Protein AF-A0A382YCS4-F1 (afdb_monomer_lite)

Radius of gyration: 29.61 Å; chains: 1; bounding box: 61×34×86 Å

Sequence (117 aa):
MQSRRNFFKFIKGFFALIFTMQYSSPKAAIPRPFHHLEDGTFQNLPGSPTREILTNRSHSNFFRFFYKGIIKKEMFDQKEVPDNIPVSHALSQQEAIREFNLNKEKASITWLGHASF

Foldseek 3Di:
DVVVVVVVVVVVVVVVVVVVVVVPPDPPPPPDPPQADPVRHGDDDPPPDDDPCPDPDPVVVVVVCCCQVPVCCPPVVNHPDDPDDDPVRDDDPVRLVVVVVVQPPPDDDDPPDPDPD

Organism: NCBI:txid408172

Structure (mmCIF, N/CA/C/O backbone):
data_AF-A0A382YCS4-F1
#
_entry.id   AF-A0A382YCS4-F1
#
loop_
_atom_site.group_PDB
_atom_site.id
_atom_site.type_symbol
_atom_site.label_atom_id
_atom_site.label_alt_id
_atom_site.label_comp_id
_atom_site.label_asym_id
_atom_site.label_entity_id
_atom_site.label_seq_id
_atom_site.pdbx_PDB_ins_code
_atom_site.Cartn_x
_atom_site.Cartn_y
_atom_site.Cartn_z
_atom_site.occupancy
_atom_site.B_iso_or_equiv
_atom_site.auth_seq_id
_atom_site.auth_comp_id
_atom_site.auth_asym_id
_atom_site.auth_atom_id
_atom_site.pdbx_PDB_model_num
ATOM 1 N N . MET A 1 1 ? 42.683 -11.048 -59.974 1.00 60.22 1 MET A N 1
ATOM 2 C CA . MET A 1 1 ? 42.927 -11.012 -58.505 1.00 60.22 1 MET A CA 1
ATOM 3 C C . MET A 1 1 ? 42.367 -9.759 -57.816 1.00 60.22 1 MET A C 1
ATOM 5 O O . MET A 1 1 ? 41.922 -9.859 -56.679 1.00 60.22 1 MET A O 1
ATOM 9 N N . GLN A 1 2 ? 42.328 -8.600 -58.484 1.00 66.06 2 GLN A N 1
ATOM 10 C CA . GLN A 1 2 ? 41.864 -7.328 -57.906 1.00 66.06 2 GLN A CA 1
ATOM 11 C C . GLN A 1 2 ? 40.362 -7.300 -57.549 1.00 66.06 2 GLN A C 1
ATOM 13 O O . GLN A 1 2 ? 40.007 -6.792 -56.488 1.00 66.06 2 GLN A O 1
ATOM 18 N N . SER A 1 3 ? 39.491 -7.935 -58.348 1.00 71.50 3 SER A N 1
ATOM 19 C CA . SER A 1 3 ? 38.044 -8.001 -58.063 1.00 71.50 3 SER A CA 1
ATOM 20 C C . SER A 1 3 ? 37.713 -8.804 -56.799 1.00 71.50 3 SER A C 1
ATOM 22 O O . SER A 1 3 ? 36.905 -8.364 -55.989 1.00 71.50 3 SER A O 1
ATOM 24 N N . ARG A 1 4 ? 38.408 -9.928 -56.562 1.00 74.81 4 ARG A N 1
ATOM 25 C CA . ARG A 1 4 ? 38.257 -10.738 -55.339 1.00 74.81 4 ARG A CA 1
ATOM 26 C C . ARG A 1 4 ? 38.657 -9.950 -54.089 1.00 74.81 4 ARG A C 1
ATOM 28 O O . ARG A 1 4 ? 37.961 -9.996 -53.084 1.00 74.81 4 ARG A O 1
ATOM 35 N N . ARG A 1 5 ? 39.738 -9.162 -54.162 1.00 75.50 5 ARG A N 1
ATOM 36 C CA . ARG A 1 5 ? 40.181 -8.302 -53.050 1.00 75.50 5 ARG A CA 1
ATOM 37 C C . ARG A 1 5 ? 39.171 -7.192 -52.742 1.00 75.50 5 ARG A C 1
ATOM 39 O O . ARG A 1 5 ? 38.963 -6.875 -51.575 1.00 75.50 5 ARG A O 1
ATOM 46 N N . ASN A 1 6 ? 38.530 -6.633 -53.767 1.00 81.19 6 ASN A N 1
ATOM 47 C CA . ASN A 1 6 ? 37.486 -5.621 -53.602 1.00 81.19 6 ASN A CA 1
ATOM 48 C C . ASN A 1 6 ? 36.192 -6.222 -53.027 1.00 81.19 6 ASN A C 1
ATOM 50 O O . ASN A 1 6 ? 35.579 -5.612 -52.156 1.00 81.19 6 ASN A O 1
ATOM 54 N N . PHE A 1 7 ? 35.842 -7.449 -53.418 1.00 83.00 7 PHE A N 1
ATOM 55 C CA . PHE A 1 7 ? 34.700 -8.185 -52.870 1.00 83.00 7 PHE A CA 1
ATOM 56 C C . PHE A 1 7 ? 34.853 -8.472 -51.367 1.00 83.00 7 PHE A C 1
ATOM 58 O O . PHE A 1 7 ? 33.948 -8.192 -50.587 1.00 83.00 7 PHE A O 1
ATOM 65 N N . PHE A 1 8 ? 36.033 -8.920 -50.921 1.00 86.12 8 PHE A N 1
ATOM 66 C CA . PHE A 1 8 ? 36.286 -9.122 -49.488 1.00 86.12 8 PHE A CA 1
ATOM 67 C C . PHE A 1 8 ? 36.277 -7.819 -48.678 1.00 86.12 8 PHE A C 1
ATOM 69 O O . PHE A 1 8 ? 35.870 -7.828 -47.518 1.00 86.12 8 PHE A O 1
ATOM 76 N N . LYS A 1 9 ? 36.703 -6.692 -49.266 1.00 83.25 9 LYS A N 1
ATOM 77 C CA . LYS A 1 9 ? 36.592 -5.371 -48.623 1.00 83.25 9 LYS A CA 1
ATOM 78 C C . LYS A 1 9 ? 35.132 -4.951 -48.457 1.00 83.25 9 LYS A C 1
ATOM 80 O O . LYS A 1 9 ? 34.767 -4.483 -47.384 1.00 83.25 9 LYS A O 1
ATOM 85 N N . PHE A 1 10 ? 34.312 -5.172 -49.483 1.00 87.31 10 PHE A N 1
ATOM 86 C CA . PHE A 1 10 ? 32.877 -4.902 -49.435 1.00 87.31 10 PHE A CA 1
ATOM 87 C C . PHE A 1 10 ? 32.182 -5.748 -48.362 1.00 87.31 10 PHE A C 1
ATOM 89 O O . PHE A 1 10 ? 31.481 -5.204 -47.516 1.00 87.31 10 PHE A O 1
ATOM 96 N N . ILE A 1 11 ? 32.462 -7.055 -48.320 1.00 90.94 11 ILE A N 1
ATOM 97 C CA . ILE A 1 11 ? 31.919 -7.968 -47.303 1.00 90.94 11 ILE A CA 1
ATOM 98 C C . ILE A 1 11 ? 32.306 -7.528 -45.888 1.00 90.94 11 ILE A C 1
ATOM 100 O O . ILE A 1 11 ? 31.453 -7.468 -45.006 1.00 90.94 11 ILE A O 1
ATOM 104 N N . LYS A 1 12 ? 33.581 -7.187 -45.657 1.00 86.94 12 LYS A N 1
ATOM 105 C CA . LYS A 1 12 ? 34.034 -6.712 -44.341 1.00 86.94 12 LYS A CA 1
ATOM 106 C C . LYS A 1 12 ? 33.341 -5.412 -43.929 1.00 86.94 12 LYS A C 1
ATOM 108 O O . LYS A 1 12 ? 32.937 -5.294 -42.778 1.00 86.94 12 LYS A O 1
ATOM 113 N N . GLY A 1 13 ? 33.172 -4.470 -44.859 1.00 88.94 13 GLY A N 1
ATOM 114 C CA . GLY A 1 13 ? 32.430 -3.231 -44.610 1.00 88.94 13 GLY A CA 1
ATOM 115 C C . GLY A 1 13 ? 30.954 -3.484 -44.290 1.00 88.94 13 GLY A C 1
ATOM 116 O O . GLY A 1 13 ? 30.421 -2.895 -43.356 1.00 88.94 13 GLY A O 1
ATOM 117 N N . PHE A 1 14 ? 30.320 -4.415 -45.005 1.00 88.44 14 PHE A N 1
ATOM 118 C CA . PHE A 1 14 ? 28.931 -4.810 -44.779 1.00 88.44 14 PHE A CA 1
ATOM 119 C C . PHE A 1 14 ? 28.718 -5.430 -43.390 1.00 88.44 14 PHE A C 1
ATOM 121 O O . PHE A 1 14 ? 27.818 -5.017 -42.662 1.00 88.44 14 PHE A O 1
ATOM 128 N N . PHE A 1 15 ? 29.582 -6.361 -42.973 1.00 88.62 15 PHE A N 1
ATOM 129 C CA . PHE A 1 15 ? 29.498 -6.949 -41.632 1.00 88.62 15 PHE A CA 1
ATOM 130 C C . PHE A 1 15 ? 29.812 -5.941 -40.519 1.00 88.62 15 PHE A C 1
ATOM 132 O O . PHE A 1 15 ? 29.161 -5.980 -39.477 1.00 88.62 15 PHE A O 1
ATOM 139 N N . ALA A 1 16 ? 30.747 -5.010 -40.738 1.00 86.25 16 ALA A N 1
ATOM 140 C CA . ALA A 1 16 ? 31.013 -3.931 -39.786 1.00 86.25 16 ALA A CA 1
ATOM 141 C C . ALA A 1 16 ? 29.791 -3.013 -39.602 1.00 86.25 16 ALA A C 1
ATOM 143 O O . ALA A 1 16 ? 29.477 -2.644 -38.474 1.00 86.25 16 ALA A O 1
ATOM 144 N N . LEU A 1 17 ? 29.067 -2.707 -40.685 1.00 84.81 17 LEU A N 1
ATOM 145 C CA . LEU A 1 17 ? 27.841 -1.906 -40.643 1.00 84.81 17 LEU A CA 1
ATOM 146 C C . LEU A 1 17 ? 26.694 -2.617 -39.903 1.00 84.81 17 LEU A C 1
ATOM 148 O O . LEU A 1 17 ? 25.985 -1.994 -39.118 1.00 84.81 17 LEU A O 1
ATOM 152 N N . ILE A 1 18 ? 26.514 -3.926 -40.115 1.00 83.19 18 ILE A N 1
ATOM 153 C CA . ILE A 1 18 ? 25.510 -4.707 -39.371 1.00 83.19 18 ILE A CA 1
ATOM 154 C C . ILE A 1 18 ? 25.852 -4.742 -37.877 1.00 83.19 18 ILE A C 1
ATOM 156 O O . ILE A 1 18 ? 24.965 -4.594 -37.037 1.00 83.19 18 ILE A O 1
ATOM 160 N N . PHE A 1 19 ? 27.134 -4.904 -37.541 1.00 79.31 19 PHE A N 1
ATOM 161 C CA . PHE A 1 19 ? 27.581 -4.946 -36.152 1.00 79.31 19 PHE A CA 1
ATOM 162 C C . PHE A 1 19 ? 27.321 -3.619 -35.428 1.00 79.31 19 PHE A C 1
ATOM 164 O O . PHE A 1 19 ? 26.822 -3.636 -34.307 1.00 79.31 19 PHE A O 1
ATOM 171 N N . THR A 1 20 ? 27.560 -2.464 -36.063 1.00 75.62 20 THR A N 1
ATOM 172 C CA . THR A 1 20 ? 27.274 -1.159 -35.438 1.00 75.62 20 THR A CA 1
ATOM 173 C C . THR A 1 20 ? 25.778 -0.910 -35.236 1.00 75.62 20 THR A C 1
ATOM 175 O O . THR A 1 20 ? 25.400 -0.320 -34.227 1.00 75.62 20 THR A O 1
ATOM 178 N N . MET A 1 21 ? 24.911 -1.411 -36.124 1.00 67.25 21 MET A N 1
ATOM 179 C CA . MET A 1 21 ? 23.455 -1.284 -35.967 1.00 67.25 21 MET A CA 1
ATOM 180 C C . MET A 1 21 ? 22.899 -2.060 -34.761 1.00 67.25 21 MET A C 1
ATOM 182 O O . MET A 1 21 ? 21.929 -1.611 -34.151 1.00 67.25 21 MET A O 1
ATOM 186 N N . GLN A 1 22 ? 23.517 -3.179 -34.359 1.00 63.22 22 GLN A N 1
ATOM 187 C CA . GLN A 1 22 ? 23.063 -3.953 -33.192 1.00 63.22 22 GLN A CA 1
ATOM 188 C C . GLN A 1 22 ? 23.248 -3.202 -31.863 1.00 63.22 22 GLN A C 1
ATOM 190 O O . GLN A 1 22 ? 22.427 -3.357 -30.959 1.00 63.22 22 GLN A O 1
ATOM 195 N N . TYR A 1 23 ? 24.262 -2.338 -31.751 1.00 63.00 23 TYR A N 1
ATOM 196 C CA . TYR A 1 23 ? 24.506 -1.536 -30.542 1.00 63.00 23 TYR A CA 1
ATOM 197 C C . TYR A 1 23 ? 23.641 -0.277 -30.448 1.00 63.00 23 TYR A C 1
ATOM 199 O O . TYR A 1 23 ? 23.526 0.307 -29.373 1.00 63.00 23 TYR A O 1
ATOM 207 N N . SER A 1 24 ? 23.024 0.145 -31.552 1.00 58.78 24 SER A N 1
ATOM 208 C CA . SER A 1 24 ? 22.222 1.370 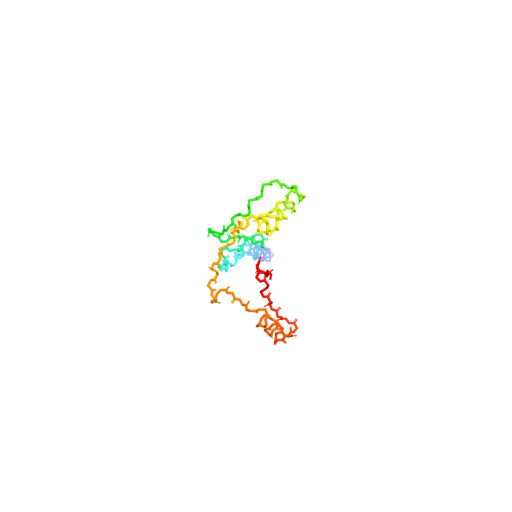-31.614 1.00 58.78 24 SER A CA 1
ATOM 209 C C . SER A 1 24 ? 20.721 1.129 -31.509 1.00 58.78 24 SER A C 1
ATOM 211 O O . SER A 1 24 ? 19.965 2.059 -31.761 1.00 58.78 24 SER A O 1
ATOM 213 N N . SER A 1 25 ? 20.268 -0.077 -31.145 1.00 55.81 25 SER A N 1
ATOM 214 C CA . SER A 1 25 ? 18.837 -0.325 -30.939 1.00 55.81 25 SER A CA 1
ATOM 215 C C . SER A 1 25 ? 18.320 0.593 -29.824 1.00 55.81 25 SER A C 1
ATOM 217 O O . SER A 1 25 ? 18.688 0.382 -28.662 1.00 55.81 25 SER A O 1
ATOM 219 N N . PRO A 1 26 ? 17.477 1.604 -30.119 1.00 59.22 26 PRO A N 1
ATOM 220 C CA . PRO A 1 26 ? 16.817 2.337 -29.059 1.00 59.22 26 PRO A CA 1
ATOM 221 C C . PRO A 1 26 ? 15.942 1.321 -28.332 1.00 59.22 26 PRO A C 1
ATOM 223 O O . PRO A 1 26 ? 15.088 0.675 -28.943 1.00 59.22 26 PRO A O 1
ATOM 226 N N . LYS A 1 27 ? 16.173 1.131 -27.028 1.00 59.66 27 LYS A N 1
ATOM 227 C CA . LYS A 1 27 ? 15.201 0.427 -26.190 1.00 59.66 27 LYS A CA 1
ATOM 228 C C . LYS A 1 27 ? 13.890 1.172 -26.394 1.00 59.66 27 LYS A C 1
ATOM 230 O O . LYS A 1 27 ? 13.808 2.341 -26.028 1.00 59.66 27 LYS A O 1
ATOM 235 N N . ALA A 1 28 ? 12.919 0.537 -27.049 1.00 55.69 28 ALA A N 1
ATOM 236 C CA . ALA A 1 28 ? 11.605 1.121 -27.246 1.00 55.69 28 ALA A CA 1
ATOM 237 C C . ALA A 1 28 ? 11.104 1.564 -25.869 1.00 55.69 28 ALA A C 1
ATOM 239 O O . ALA A 1 28 ? 10.902 0.734 -24.979 1.00 55.69 28 ALA A O 1
ATOM 240 N N . ALA A 1 29 ? 11.003 2.877 -25.671 1.00 60.81 29 ALA A N 1
ATOM 241 C CA . ALA A 1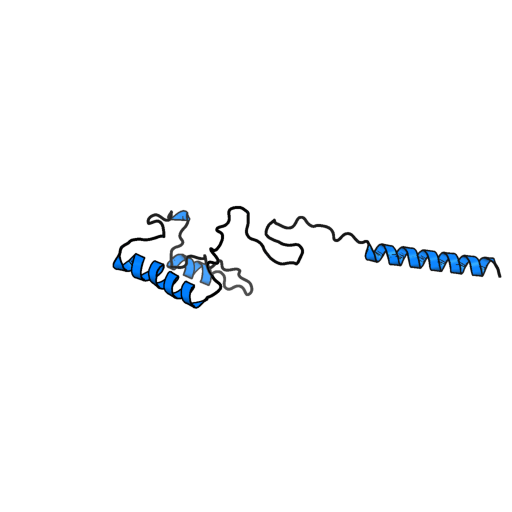 29 ? 10.474 3.457 -24.455 1.00 60.81 29 ALA A CA 1
ATOM 242 C C . ALA A 1 29 ? 8.969 3.195 -24.472 1.00 60.81 29 ALA A C 1
ATOM 244 O O . ALA A 1 29 ? 8.178 4.026 -24.907 1.00 60.81 29 ALA A O 1
ATOM 245 N N . ILE A 1 30 ? 8.574 1.988 -24.064 1.00 66.75 30 ILE A N 1
ATOM 246 C CA . ILE A 1 30 ? 7.196 1.731 -23.665 1.00 66.75 30 ILE A CA 1
ATOM 247 C C . ILE A 1 30 ? 6.918 2.776 -22.582 1.00 66.75 30 ILE A C 1
ATOM 249 O O . ILE A 1 30 ? 7.711 2.837 -21.636 1.00 66.75 30 ILE A O 1
ATOM 253 N N . PRO A 1 31 ? 5.885 3.625 -22.716 1.00 68.56 31 PRO A N 1
ATOM 254 C CA . PRO A 1 31 ? 5.582 4.624 -21.706 1.00 68.56 31 PRO A CA 1
ATOM 255 C C . PRO A 1 31 ? 5.326 3.888 -20.392 1.00 68.56 31 PRO A C 1
ATOM 257 O O . PRO A 1 31 ? 4.300 3.231 -20.217 1.00 68.56 31 PRO A O 1
ATOM 260 N N . ARG A 1 32 ? 6.316 3.914 -19.497 1.00 65.94 32 ARG A N 1
ATOM 261 C CA . ARG A 1 32 ? 6.194 3.282 -18.191 1.00 65.94 32 ARG A CA 1
ATOM 262 C C . ARG A 1 32 ? 5.333 4.193 -17.322 1.00 65.94 32 ARG A C 1
ATOM 264 O O . ARG A 1 32 ? 5.463 5.416 -17.416 1.00 65.94 32 ARG A O 1
ATOM 271 N N . PRO A 1 33 ? 4.467 3.635 -16.468 1.00 75.56 33 PRO A N 1
ATOM 272 C CA . PRO A 1 33 ? 3.808 4.430 -15.446 1.00 75.56 33 PRO A CA 1
ATOM 273 C C . PRO A 1 33 ? 4.846 5.195 -14.613 1.00 75.56 33 PRO A C 1
ATOM 275 O O . PRO A 1 33 ? 5.935 4.681 -14.363 1.00 75.56 33 PRO A O 1
ATOM 278 N N . PHE A 1 34 ? 4.494 6.394 -14.142 1.00 79.00 34 PHE A N 1
ATOM 279 C CA . PHE A 1 34 ? 5.398 7.301 -13.414 1.00 79.00 34 PHE A CA 1
ATOM 280 C C . PHE A 1 34 ? 6.155 6.646 -12.245 1.00 79.00 34 PHE A C 1
ATOM 282 O O . PHE A 1 34 ? 7.255 7.064 -11.897 1.00 79.00 34 PHE A O 1
ATOM 289 N N . HIS A 1 35 ? 5.567 5.624 -11.630 1.00 81.31 35 HIS A N 1
ATOM 290 C CA . HIS A 1 35 ? 6.148 4.920 -10.497 1.00 81.31 35 HIS A CA 1
ATOM 291 C C . HIS A 1 35 ? 7.254 3.922 -10.870 1.00 81.31 35 HIS A C 1
ATOM 293 O O . HIS A 1 35 ? 7.790 3.299 -9.963 1.00 81.31 35 HIS A O 1
ATOM 299 N N . HIS A 1 36 ? 7.610 3.754 -12.147 1.00 85.88 36 HIS A N 1
ATOM 300 C CA . HIS A 1 36 ? 8.717 2.895 -12.578 1.00 85.88 36 HIS A CA 1
ATOM 301 C C . HIS A 1 36 ? 9.928 3.722 -13.013 1.00 85.88 36 HIS A C 1
ATOM 303 O O . HIS A 1 36 ? 9.842 4.518 -13.949 1.00 85.88 36 HIS A O 1
ATOM 309 N N . LEU A 1 37 ? 11.072 3.464 -12.388 1.00 82.88 37 LEU A N 1
ATOM 310 C CA . LEU A 1 37 ? 12.347 4.086 -12.726 1.00 82.88 37 LEU A CA 1
ATOM 311 C C . LEU A 1 37 ? 13.072 3.324 -13.849 1.00 82.88 37 LEU A C 1
ATOM 313 O O . LEU A 1 37 ? 12.756 2.175 -14.186 1.00 82.88 37 LEU A O 1
ATOM 317 N N . GLU A 1 38 ? 14.038 3.990 -14.484 1.00 81.38 38 GLU A N 1
ATOM 318 C CA . GLU A 1 38 ? 14.804 3.427 -15.606 1.00 81.38 38 GLU A CA 1
ATOM 319 C C . GLU A 1 38 ? 15.652 2.219 -15.187 1.00 81.38 38 GLU A C 1
ATOM 321 O O . GLU A 1 38 ? 15.785 1.266 -15.961 1.00 81.38 38 GLU A O 1
ATOM 326 N N . ASP A 1 39 ? 16.138 2.222 -13.944 1.00 83.88 39 ASP A N 1
ATOM 327 C CA . ASP A 1 39 ? 16.903 1.143 -13.306 1.00 83.88 39 ASP A CA 1
ATOM 328 C C . ASP A 1 39 ? 16.037 -0.057 -12.865 1.00 83.88 39 ASP A C 1
ATOM 330 O O . ASP A 1 39 ? 16.560 -1.050 -12.362 1.00 83.88 39 ASP A O 1
ATOM 334 N N . GLY A 1 40 ? 14.718 0.007 -13.086 1.00 76.88 40 GLY A N 1
ATOM 335 C CA . GLY A 1 40 ? 13.762 -1.033 -12.703 1.00 76.88 40 GLY A CA 1
ATOM 336 C C . GLY A 1 40 ? 13.265 -0.929 -11.260 1.00 76.88 40 GLY A C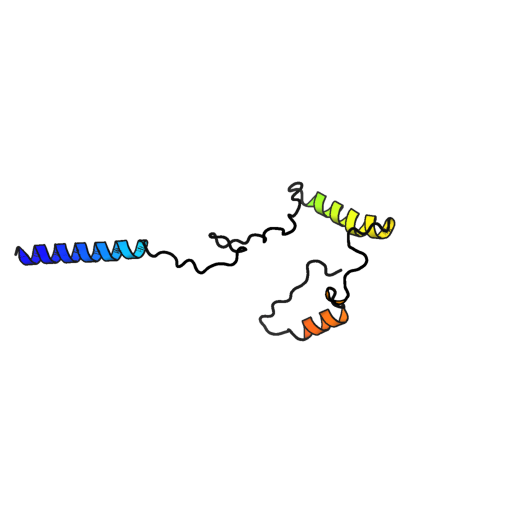 1
ATOM 337 O O . GLY A 1 40 ? 12.480 -1.779 -10.836 1.00 76.88 40 GLY A O 1
ATOM 338 N N . THR A 1 41 ? 13.684 0.095 -10.515 1.00 80.75 41 THR A N 1
ATOM 339 C CA . THR A 1 41 ? 13.150 0.390 -9.182 1.00 80.75 41 THR A CA 1
ATOM 340 C C . THR A 1 41 ? 11.830 1.167 -9.264 1.00 80.75 41 THR A C 1
ATOM 342 O O . THR A 1 41 ? 11.331 1.478 -10.351 1.00 80.75 41 THR A O 1
ATOM 345 N N . PHE A 1 42 ? 11.222 1.439 -8.107 1.00 82.25 42 PHE A N 1
ATOM 346 C CA . PHE A 1 42 ? 9.915 2.081 -8.007 1.00 82.25 42 PHE A CA 1
ATOM 347 C C . PHE A 1 42 ? 9.987 3.399 -7.234 1.00 82.25 4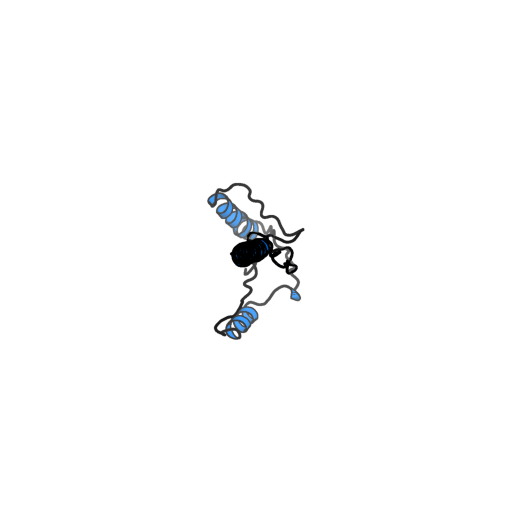2 PHE A C 1
ATOM 349 O O . PHE A 1 42 ? 10.714 3.498 -6.247 1.00 82.25 42 PHE A O 1
ATOM 356 N N . GLN A 1 43 ? 9.186 4.384 -7.644 1.00 80.31 43 GLN A N 1
ATOM 357 C CA . GLN A 1 43 ? 9.026 5.657 -6.936 1.00 80.31 43 GLN A CA 1
ATOM 358 C C . GLN A 1 43 ? 7.558 5.963 -6.629 1.00 80.31 43 GLN A C 1
ATOM 360 O O . GLN A 1 43 ? 6.651 5.561 -7.356 1.00 80.31 43 GLN A O 1
ATOM 365 N N . ASN A 1 44 ? 7.322 6.710 -5.552 1.00 80.81 44 ASN A N 1
ATOM 366 C CA . ASN A 1 44 ? 5.981 7.149 -5.179 1.00 80.81 44 ASN A CA 1
ATOM 367 C C . ASN A 1 44 ? 5.457 8.219 -6.152 1.00 80.81 44 ASN A C 1
ATOM 369 O O . ASN A 1 44 ? 6.226 9.029 -6.667 1.00 80.81 44 ASN A O 1
ATOM 373 N N . LEU A 1 45 ? 4.137 8.258 -6.366 1.00 78.12 45 LEU A N 1
ATOM 374 C CA . LEU A 1 45 ? 3.473 9.298 -7.162 1.00 78.12 45 LEU A CA 1
ATOM 375 C C . LEU A 1 45 ? 3.661 10.694 -6.534 1.00 78.12 45 LEU A C 1
ATOM 377 O O . LEU A 1 45 ? 3.756 10.794 -5.305 1.00 78.12 45 LEU A O 1
ATOM 381 N N . PRO A 1 46 ? 3.650 11.783 -7.326 1.00 75.69 46 PRO A N 1
ATOM 382 C CA . PRO A 1 46 ? 3.710 13.138 -6.788 1.00 75.69 46 PRO A CA 1
ATOM 383 C C . PRO A 1 46 ? 2.529 13.382 -5.841 1.00 75.69 46 PRO A C 1
ATOM 385 O O . PRO A 1 46 ? 1.399 13.016 -6.154 1.00 75.69 46 PRO A O 1
ATOM 388 N N . GLY A 1 47 ? 2.792 13.969 -4.672 1.00 73.38 47 GLY A N 1
ATOM 389 C CA . GLY A 1 47 ? 1.780 14.167 -3.626 1.00 73.38 47 GLY A CA 1
ATOM 390 C C . GLY A 1 47 ? 1.539 12.951 -2.724 1.00 73.38 47 GLY A C 1
ATOM 391 O O . GLY A 1 47 ? 0.753 13.046 -1.785 1.00 73.38 47 GLY A O 1
ATOM 392 N N . SER A 1 48 ? 2.230 11.828 -2.954 1.00 71.00 48 SER A N 1
ATOM 393 C CA . SER A 1 48 ? 2.222 10.721 -1.992 1.00 71.00 48 SER A CA 1
ATOM 394 C C . SER A 1 48 ? 2.818 11.175 -0.656 1.00 71.00 48 SER A C 1
ATOM 396 O O . SER A 1 48 ? 3.785 11.945 -0.660 1.00 71.00 48 SER A O 1
ATOM 398 N N . PRO A 1 49 ? 2.319 10.663 0.482 1.00 66.31 49 PRO A N 1
ATOM 399 C CA . PRO A 1 49 ? 2.912 10.937 1.780 1.00 66.31 49 PRO A CA 1
ATOM 400 C C . PRO A 1 49 ? 4.390 10.550 1.768 1.00 66.31 49 PRO A C 1
ATOM 402 O O . PRO A 1 49 ? 4.752 9.395 1.520 1.00 66.31 49 PRO A O 1
ATOM 405 N N . THR A 1 50 ? 5.264 11.514 2.027 1.00 66.00 50 THR A N 1
ATOM 406 C CA . THR A 1 50 ? 6.667 11.217 2.274 1.00 66.00 50 THR A CA 1
ATOM 407 C C . THR A 1 50 ? 6.760 10.584 3.649 1.00 66.00 50 THR A C 1
ATOM 409 O O . THR A 1 50 ? 6.303 11.133 4.652 1.00 66.00 50 THR A O 1
ATOM 412 N N . ARG A 1 51 ? 7.354 9.390 3.721 1.00 64.06 51 ARG A N 1
ATOM 413 C CA . ARG A 1 51 ? 7.756 8.866 5.020 1.00 64.06 51 ARG A CA 1
ATOM 414 C C . ARG A 1 51 ? 8.781 9.850 5.567 1.00 64.06 51 ARG A C 1
ATOM 416 O O . ARG A 1 51 ? 9.846 10.001 4.975 1.00 64.06 51 ARG A O 1
ATOM 423 N N . GLU A 1 52 ? 8.475 10.512 6.677 1.00 63.38 52 GLU A N 1
ATOM 424 C CA . GLU A 1 52 ? 9.486 11.251 7.426 1.00 63.38 52 GLU A CA 1
ATOM 425 C C . GLU A 1 52 ? 10.538 10.246 7.904 1.00 63.38 52 GLU A C 1
ATOM 427 O O . GLU A 1 52 ? 10.373 9.579 8.930 1.00 63.38 52 GLU A O 1
ATOM 432 N N . ILE A 1 53 ? 11.612 10.087 7.130 1.00 57.84 53 ILE A N 1
ATOM 433 C CA . ILE A 1 53 ? 12.795 9.328 7.532 1.00 57.84 53 ILE A CA 1
ATOM 434 C C . ILE A 1 53 ? 13.570 10.227 8.497 1.00 57.84 53 ILE A C 1
ATOM 436 O O . ILE A 1 53 ? 14.621 10.781 8.187 1.00 57.84 53 ILE A O 1
ATOM 440 N N . LEU A 1 54 ? 13.016 10.419 9.691 1.00 54.47 54 LEU A N 1
ATOM 441 C CA . LEU A 1 54 ? 13.722 11.076 10.777 1.00 54.47 54 LEU A CA 1
ATOM 442 C C . LEU A 1 54 ? 14.563 10.011 11.478 1.00 54.47 54 LEU A C 1
ATOM 444 O O . LEU A 1 54 ? 14.143 9.360 12.431 1.00 54.47 54 LEU A O 1
ATOM 448 N N . THR A 1 55 ? 15.783 9.864 10.958 1.00 52.22 55 THR A N 1
ATOM 449 C CA . THR A 1 55 ? 16.903 9.055 11.460 1.00 52.22 55 THR A CA 1
ATOM 450 C C . THR A 1 55 ? 16.785 7.535 11.262 1.00 52.22 55 THR A C 1
ATOM 452 O O . THR A 1 55 ? 15.814 6.890 11.643 1.00 52.22 55 THR A O 1
ATOM 455 N N . ASN A 1 56 ? 17.848 6.935 10.713 1.00 53.38 56 ASN A N 1
ATOM 456 C CA . ASN A 1 56 ? 18.037 5.496 10.454 1.00 53.38 56 ASN A CA 1
ATOM 457 C C . ASN A 1 56 ? 18.033 4.592 11.711 1.00 53.38 56 ASN A C 1
ATOM 459 O O . ASN A 1 56 ? 18.482 3.448 11.654 1.00 53.38 56 ASN A O 1
ATOM 463 N N . ARG A 1 57 ? 17.555 5.059 12.871 1.00 57.34 57 ARG A N 1
ATOM 464 C CA . ARG A 1 57 ? 17.515 4.238 14.086 1.00 57.34 57 ARG A CA 1
ATOM 465 C C . ARG A 1 57 ? 16.171 3.527 14.190 1.00 57.34 57 ARG A C 1
ATOM 467 O O . ARG A 1 57 ? 15.211 4.064 14.723 1.00 57.34 57 ARG A O 1
ATOM 474 N N . SER A 1 58 ? 16.128 2.285 13.714 1.00 58.09 58 SER A N 1
ATOM 475 C CA . SER A 1 58 ? 14.973 1.372 13.790 1.00 58.09 58 SER A CA 1
ATOM 476 C C . SER A 1 58 ? 14.216 1.424 15.135 1.00 58.09 58 SER A C 1
ATOM 478 O O . SER A 1 58 ? 12.988 1.484 15.161 1.00 58.09 58 SER A O 1
ATOM 480 N N . HIS A 1 59 ? 14.935 1.519 16.260 1.00 60.69 59 HIS A N 1
ATOM 481 C CA . HIS A 1 59 ? 14.333 1.515 17.597 1.00 60.69 59 HIS A CA 1
ATOM 482 C C . HIS A 1 59 ? 13.491 2.764 17.923 1.00 60.69 59 HIS A C 1
ATOM 484 O O . HIS A 1 59 ? 12.484 2.637 18.615 1.00 60.69 59 HIS A O 1
ATOM 490 N N . SER A 1 60 ? 13.830 3.959 17.416 1.00 65.56 60 SER A N 1
ATOM 491 C CA . SER A 1 60 ? 13.039 5.175 17.696 1.00 65.56 60 SER A CA 1
ATOM 492 C C . SER A 1 60 ? 11.667 5.132 17.016 1.00 65.56 60 SER A C 1
ATOM 494 O O . SER A 1 60 ? 10.679 5.618 17.568 1.00 65.56 60 SER A O 1
ATOM 496 N N . ASN A 1 61 ? 11.583 4.477 15.855 1.00 67.75 61 ASN A N 1
ATOM 497 C CA . ASN A 1 61 ? 10.332 4.274 15.132 1.00 67.75 61 ASN A CA 1
ATOM 498 C C . ASN A 1 61 ? 9.379 3.325 15.872 1.00 67.75 61 ASN A C 1
ATOM 500 O O . ASN A 1 61 ? 8.174 3.572 15.870 1.00 67.75 61 ASN A O 1
ATOM 504 N N . PHE A 1 62 ? 9.903 2.292 16.545 1.00 73.25 62 PHE A N 1
ATOM 505 C CA . PHE A 1 62 ? 9.093 1.376 17.355 1.00 73.25 62 PHE A CA 1
ATOM 506 C C . PHE A 1 62 ? 8.460 2.086 18.558 1.00 73.25 62 PHE A C 1
ATOM 508 O O . PHE A 1 62 ? 7.244 2.038 18.726 1.00 73.25 62 PHE A O 1
ATOM 515 N N . PHE A 1 63 ? 9.253 2.817 19.352 1.00 77.81 63 PHE A N 1
ATOM 516 C CA . PHE A 1 63 ? 8.719 3.568 20.496 1.00 77.81 63 PHE A CA 1
ATOM 517 C C . PHE A 1 63 ? 7.729 4.651 20.066 1.00 77.81 63 PHE A C 1
ATOM 519 O O . PHE A 1 63 ? 6.722 4.857 20.738 1.00 77.81 63 PHE A O 1
ATOM 526 N N . ARG A 1 64 ? 7.963 5.307 18.923 1.00 75.31 64 ARG A N 1
ATOM 527 C CA . ARG A 1 64 ? 7.020 6.288 18.373 1.00 75.31 64 ARG A CA 1
ATOM 528 C C . ARG A 1 64 ? 5.703 5.640 17.951 1.00 75.31 64 ARG A C 1
ATOM 530 O O . ARG A 1 64 ? 4.651 6.199 18.247 1.00 75.31 64 ARG A O 1
ATOM 537 N N . PHE A 1 65 ? 5.755 4.488 17.282 1.00 74.12 65 PHE A N 1
ATOM 538 C CA . PHE A 1 65 ? 4.560 3.718 16.932 1.00 74.12 65 PHE A CA 1
ATOM 539 C C . PHE A 1 65 ? 3.791 3.299 18.187 1.00 74.12 65 PHE A C 1
ATOM 541 O O . PHE A 1 65 ? 2.598 3.561 18.272 1.00 74.12 65 PHE A O 1
ATOM 548 N N . PHE A 1 66 ? 4.476 2.733 19.183 1.00 77.69 66 PHE A N 1
ATOM 549 C CA . PHE A 1 66 ? 3.856 2.315 20.440 1.00 77.69 66 PHE A CA 1
ATOM 550 C C . PHE A 1 66 ? 3.219 3.502 21.178 1.00 77.69 66 PHE A C 1
ATOM 552 O O . PHE A 1 66 ? 2.054 3.459 21.565 1.00 77.69 66 PHE A O 1
ATOM 559 N N . TYR A 1 67 ? 3.954 4.605 21.317 1.00 81.50 67 TYR A N 1
ATOM 560 C CA . TYR A 1 67 ? 3.455 5.797 21.992 1.00 81.50 67 TYR A CA 1
ATOM 561 C C . TYR A 1 67 ? 2.254 6.416 21.265 1.00 81.50 67 TYR A C 1
ATOM 563 O O . TYR A 1 67 ? 1.249 6.711 21.901 1.00 81.50 67 TYR A O 1
ATOM 571 N N . LYS A 1 68 ? 2.308 6.585 19.938 1.00 74.94 68 LYS A N 1
ATOM 572 C CA . LYS A 1 68 ? 1.200 7.184 19.173 1.00 74.94 68 LYS A CA 1
ATOM 573 C C . LYS A 1 68 ? 0.002 6.247 19.012 1.00 74.94 68 LYS A C 1
ATOM 575 O O . LYS A 1 68 ? -1.135 6.689 19.118 1.00 74.94 68 LYS A O 1
ATOM 580 N N . GLY A 1 69 ? 0.258 4.974 18.728 1.00 69.31 69 GLY A N 1
ATOM 581 C CA . GLY A 1 69 ? -0.768 3.990 18.397 1.00 69.31 69 GLY A CA 1
ATOM 582 C C . GLY A 1 69 ? -1.459 3.387 19.613 1.00 69.31 69 GLY A C 1
ATOM 583 O O . GLY A 1 69 ? -2.636 3.064 19.518 1.00 69.31 69 GLY A O 1
ATOM 584 N N . ILE A 1 70 ? -0.749 3.252 20.740 1.00 74.56 70 ILE A N 1
ATOM 585 C CA . ILE A 1 70 ? -1.275 2.616 21.955 1.00 74.56 70 ILE A CA 1
ATOM 586 C C . ILE A 1 70 ? -1.466 3.662 23.050 1.00 74.56 70 ILE A C 1
ATOM 588 O O . ILE A 1 70 ? -2.586 3.883 23.479 1.00 74.56 70 ILE A O 1
ATOM 592 N N . ILE A 1 71 ? -0.417 4.371 23.473 1.00 78.69 71 ILE A N 1
ATOM 593 C CA . ILE A 1 71 ? -0.525 5.281 24.630 1.00 78.69 71 ILE A CA 1
ATOM 594 C C . ILE A 1 71 ? -1.419 6.493 24.327 1.00 78.69 71 ILE A C 1
ATOM 596 O O . ILE A 1 71 ? -2.368 6.765 25.053 1.00 78.69 71 ILE A O 1
ATOM 600 N N . LYS A 1 72 ? -1.151 7.214 23.236 1.00 78.19 72 LYS A N 1
ATOM 601 C CA . LYS A 1 72 ? -1.882 8.430 22.852 1.00 78.19 72 LYS A CA 1
ATOM 602 C C . LYS A 1 72 ? -3.340 8.147 22.468 1.00 78.19 72 LYS A C 1
ATOM 604 O O . LYS A 1 72 ? -4.219 8.939 22.794 1.00 78.19 72 LYS A O 1
ATOM 609 N N . LYS A 1 73 ? -3.586 6.995 21.838 1.00 70.44 73 LYS A N 1
ATOM 610 C CA . LYS A 1 73 ? -4.925 6.503 21.500 1.00 70.44 73 LYS A CA 1
ATOM 611 C C . LYS A 1 73 ? -5.696 6.040 22.741 1.00 70.44 73 LYS A C 1
ATOM 613 O O . LYS A 1 73 ? -6.770 6.562 22.988 1.00 70.44 73 LYS A O 1
ATOM 618 N N . GLU A 1 74 ? -5.159 5.087 23.504 1.00 73.62 74 GLU A N 1
ATOM 619 C CA . GLU A 1 74 ? -5.903 4.394 24.570 1.00 73.62 74 GLU A CA 1
ATOM 620 C C . GLU A 1 74 ? -5.964 5.192 25.883 1.00 73.62 74 GLU A C 1
ATOM 622 O O . GLU A 1 74 ? -6.943 5.082 26.611 1.00 73.62 74 GLU A O 1
ATOM 627 N N . MET A 1 75 ? -4.941 5.996 26.216 1.00 74.12 75 MET A N 1
ATOM 628 C CA . MET A 1 75 ? -4.921 6.758 27.481 1.00 74.12 75 MET A CA 1
ATOM 629 C C . MET A 1 75 ? -5.414 8.198 27.351 1.00 74.12 75 MET A C 1
ATOM 631 O O . MET A 1 75 ? -5.883 8.762 28.336 1.00 74.12 75 MET A O 1
ATOM 635 N N . PHE A 1 76 ? -5.262 8.817 26.178 1.00 75.00 76 PHE A N 1
ATOM 636 C CA . PHE A 1 76 ? -5.518 10.252 25.998 1.00 75.00 76 PHE A CA 1
ATOM 637 C C . PHE A 1 76 ? -6.626 10.561 24.986 1.00 75.00 76 PHE A C 1
ATOM 639 O O . PHE A 1 76 ? -6.920 11.734 24.776 1.00 75.00 76 PHE A O 1
ATOM 646 N N . ASP A 1 77 ? -7.207 9.538 24.349 1.00 68.81 77 ASP A N 1
ATOM 647 C CA . ASP A 1 77 ? -8.246 9.652 23.312 1.00 68.81 77 ASP A CA 1
ATOM 648 C C . ASP A 1 77 ? -7.861 10.592 22.146 1.00 68.81 77 ASP A C 1
ATOM 650 O O . ASP A 1 77 ? -8.688 11.131 21.414 1.00 68.81 77 ASP A O 1
ATOM 654 N N . GLN A 1 78 ? -6.555 10.796 21.947 1.00 69.50 78 GLN A N 1
ATOM 655 C CA . GLN A 1 78 ? -5.999 11.652 20.904 1.00 69.50 78 GLN A CA 1
ATOM 656 C C . GLN A 1 78 ? -5.644 10.799 19.688 1.00 69.50 78 GLN A C 1
ATOM 658 O O . GLN A 1 78 ? -4.470 10.507 19.424 1.00 69.50 78 GLN A O 1
ATOM 663 N N . LYS A 1 79 ? -6.660 10.378 18.935 1.00 63.50 79 LYS A N 1
ATOM 664 C CA . LYS A 1 79 ? -6.436 9.645 17.687 1.00 63.50 79 LYS A CA 1
ATOM 665 C C . LYS A 1 79 ? -5.838 10.567 16.627 1.00 63.50 79 LYS A C 1
ATOM 667 O O . LYS A 1 79 ? -6.370 11.620 16.306 1.00 63.50 79 LYS A O 1
ATOM 672 N N . GLU A 1 80 ? -4.723 10.132 16.045 1.00 64.62 80 GLU A N 1
ATOM 673 C CA . GLU A 1 80 ? -4.198 10.722 14.803 1.00 64.62 80 GLU A CA 1
ATOM 674 C C . GLU A 1 80 ? -4.941 10.182 13.563 1.00 64.62 80 GLU A C 1
ATOM 676 O O . GLU A 1 80 ? -4.751 10.682 12.459 1.00 64.62 80 GLU A O 1
ATOM 681 N N . VAL A 1 81 ? -5.793 9.166 13.748 1.00 62.84 81 VAL A N 1
ATOM 682 C CA . VAL A 1 81 ? -6.684 8.616 12.722 1.00 62.84 81 VAL A CA 1
ATOM 683 C C . VAL A 1 81 ? -8.044 9.316 12.833 1.00 62.84 81 VAL A C 1
ATOM 685 O O . VAL A 1 81 ? -8.547 9.428 13.949 1.00 62.84 81 VAL A O 1
ATOM 688 N N . PRO A 1 82 ? -8.654 9.768 11.723 1.00 65.75 82 PRO A N 1
ATOM 689 C CA . PRO A 1 82 ? -9.977 10.387 11.752 1.00 65.75 82 PRO A CA 1
ATOM 690 C C . PRO A 1 82 ? -11.025 9.452 12.365 1.00 65.75 82 PRO A C 1
ATOM 692 O O . PRO A 1 82 ? -11.066 8.271 12.027 1.00 65.75 8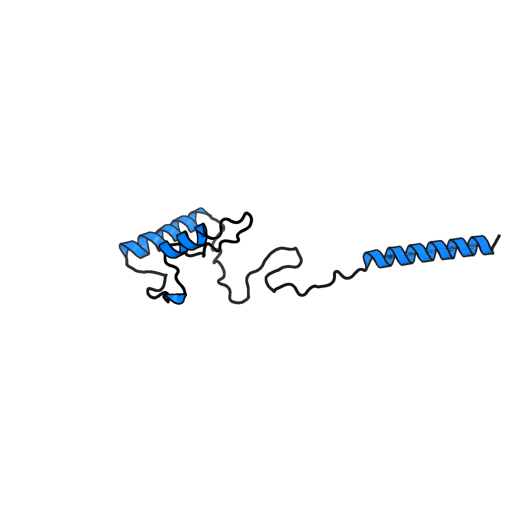2 PRO A O 1
ATOM 695 N N . ASP A 1 83 ? -11.909 9.986 13.209 1.00 64.75 83 ASP A N 1
ATOM 696 C CA . ASP A 1 83 ? -12.997 9.201 13.815 1.00 64.75 83 ASP A CA 1
ATOM 697 C C . ASP A 1 83 ? -14.032 8.720 12.792 1.00 64.75 83 ASP A C 1
ATOM 699 O O . ASP A 1 83 ? -14.720 7.727 13.017 1.00 64.75 83 ASP A O 1
ATOM 703 N N . ASN A 1 84 ? -14.134 9.410 11.654 1.00 70.81 84 ASN A N 1
ATOM 704 C CA . ASN A 1 84 ? -15.080 9.091 10.598 1.00 70.81 84 ASN A CA 1
ATOM 705 C C . ASN A 1 84 ? -14.337 8.664 9.329 1.00 70.81 84 ASN A C 1
ATOM 707 O O . ASN A 1 84 ? -14.062 9.476 8.443 1.00 70.81 84 ASN A O 1
ATOM 711 N N . ILE A 1 85 ? -13.997 7.379 9.257 1.00 70.69 85 ILE A N 1
ATOM 712 C CA . ILE A 1 85 ? -13.638 6.745 7.990 1.00 70.69 85 ILE A CA 1
ATOM 713 C C . ILE A 1 85 ? -14.960 6.449 7.275 1.00 70.69 85 ILE A C 1
ATOM 715 O O . ILE A 1 85 ? -15.796 5.746 7.849 1.00 70.69 85 ILE A O 1
ATOM 719 N N . PRO A 1 86 ? -15.186 6.963 6.052 1.00 80.75 86 PRO A N 1
ATOM 720 C CA . PRO A 1 86 ? -16.404 6.658 5.316 1.00 80.75 86 PRO A CA 1
ATOM 721 C C . PRO A 1 86 ? -16.602 5.146 5.225 1.00 80.75 86 PRO A C 1
ATOM 723 O O . PRO A 1 86 ? -15.663 4.421 4.907 1.00 80.75 86 PRO A O 1
ATOM 726 N N . VAL A 1 87 ? -17.829 4.669 5.444 1.00 77.38 87 VAL A N 1
ATOM 727 C CA . VAL A 1 87 ? -18.142 3.228 5.395 1.00 77.38 87 VAL A CA 1
ATOM 728 C C . VAL A 1 87 ? -17.764 2.618 4.040 1.00 77.38 87 VAL A C 1
ATOM 730 O O . VAL A 1 87 ? -17.357 1.471 3.973 1.00 77.38 87 VAL A O 1
ATOM 733 N N . SER A 1 88 ? -17.802 3.404 2.959 1.00 81.19 88 SER A N 1
ATOM 734 C CA . SER A 1 88 ? -17.352 2.988 1.623 1.00 81.19 88 SER A CA 1
ATOM 735 C C . SER A 1 88 ? -15.836 2.796 1.476 1.00 81.19 88 SER A C 1
ATOM 737 O O . SER A 1 88 ? -15.393 2.263 0.465 1.00 81.19 88 SER A O 1
ATOM 739 N N . HIS A 1 89 ? -15.038 3.266 2.436 1.00 75.00 89 HIS A N 1
ATOM 740 C CA . HIS A 1 89 ? -13.572 3.189 2.438 1.00 75.00 89 HIS A CA 1
ATOM 741 C C . HIS A 1 89 ? -13.038 2.180 3.465 1.00 75.00 89 HIS A C 1
ATOM 743 O O . HIS A 1 89 ? -11.825 1.987 3.555 1.00 75.00 89 HIS A O 1
ATOM 749 N N . ALA A 1 90 ? -13.922 1.550 4.242 1.00 76.06 90 ALA A N 1
ATOM 750 C CA . ALA A 1 90 ? -13.578 0.539 5.229 1.00 76.06 90 ALA A CA 1
ATOM 751 C C . ALA A 1 90 ? -14.287 -0.772 4.889 1.00 76.06 90 ALA A C 1
ATOM 753 O O . ALA A 1 90 ? -15.470 -0.784 4.567 1.00 76.06 90 ALA A O 1
ATOM 754 N N . LEU A 1 91 ? -13.562 -1.882 4.987 1.00 79.69 91 LEU A N 1
ATOM 755 C CA . LEU A 1 91 ? -14.116 -3.212 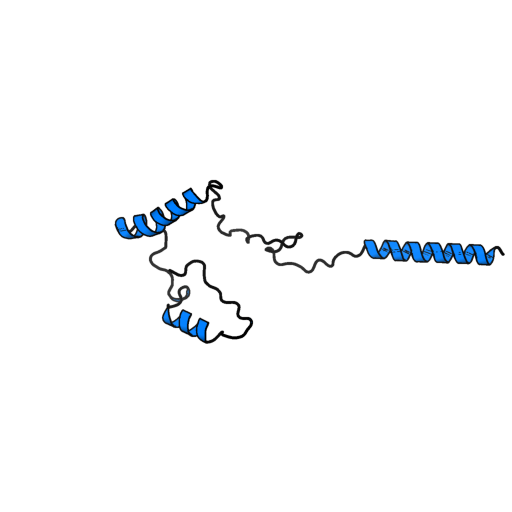4.776 1.00 79.69 91 LEU A CA 1
ATOM 756 C C . LEU A 1 91 ? -14.308 -3.887 6.136 1.00 79.69 91 LEU A C 1
ATOM 758 O O . LEU A 1 91 ? -13.433 -3.805 7.002 1.00 79.69 91 LEU A O 1
ATOM 762 N N . SER A 1 92 ? -15.457 -4.531 6.349 1.00 81.56 92 SER A N 1
ATOM 763 C CA . SER A 1 92 ? -15.697 -5.245 7.608 1.00 81.56 92 SER A CA 1
ATOM 764 C C . SER A 1 92 ? -14.773 -6.460 7.729 1.00 81.56 92 SER A C 1
ATOM 766 O O . SER A 1 92 ? -14.414 -7.087 6.731 1.00 81.56 92 SER A O 1
ATOM 768 N N . GLN A 1 93 ? -14.408 -6.850 8.952 1.00 79.88 93 GLN A N 1
ATOM 769 C CA . GLN A 1 93 ? -13.549 -8.020 9.167 1.00 79.88 93 GLN A CA 1
ATOM 770 C C . GLN A 1 93 ? -14.160 -9.295 8.559 1.00 79.88 93 GLN A C 1
ATOM 772 O O . GLN A 1 93 ? -13.452 -10.111 7.967 1.00 79.88 93 GLN A O 1
ATOM 777 N N . GLN A 1 94 ? -15.479 -9.464 8.681 1.00 85.69 94 GLN A N 1
ATOM 778 C CA . GLN A 1 94 ? -16.199 -10.610 8.129 1.00 85.69 94 GLN A CA 1
ATOM 779 C C . GLN A 1 94 ? -16.096 -10.653 6.601 1.00 85.69 94 GLN A C 1
ATOM 781 O O . GLN A 1 94 ? -15.864 -11.716 6.022 1.00 85.69 94 GLN A O 1
ATOM 786 N N . GLU A 1 95 ? -16.241 -9.500 5.951 1.00 85.75 95 GLU A N 1
ATOM 787 C CA . GLU A 1 95 ? -16.115 -9.369 4.502 1.00 85.75 95 GLU A CA 1
ATOM 788 C C . GLU A 1 95 ? -14.677 -9.626 4.043 1.00 85.75 95 GLU A C 1
ATOM 790 O O . GLU A 1 95 ? -14.481 -10.385 3.098 1.00 85.75 95 GLU A O 1
ATOM 795 N N . ALA A 1 96 ? -13.674 -9.144 4.788 1.00 81.94 96 ALA A N 1
ATOM 796 C CA . ALA A 1 96 ? -12.260 -9.358 4.465 1.00 81.94 96 ALA A CA 1
ATOM 797 C C . ALA A 1 96 ? -11.913 -10.848 4.480 1.00 81.94 96 ALA A C 1
ATOM 799 O O . ALA A 1 96 ? -11.288 -11.372 3.556 1.00 81.94 96 ALA A O 1
ATOM 800 N N . ILE A 1 97 ? -12.363 -11.559 5.518 1.00 84.06 97 ILE A N 1
ATOM 801 C CA . ILE A 1 97 ? -12.161 -13.005 5.653 1.00 84.06 97 ILE A CA 1
ATOM 802 C C . ILE A 1 97 ? -12.897 -13.759 4.541 1.00 84.06 97 ILE A C 1
ATOM 804 O O . ILE A 1 97 ? -12.366 -14.737 4.003 1.00 84.06 97 ILE A O 1
ATOM 808 N N . ARG A 1 98 ? -14.115 -13.334 4.187 1.00 87.12 98 ARG A N 1
ATOM 809 C CA . ARG A 1 98 ? -14.889 -13.943 3.100 1.00 87.12 98 ARG A CA 1
ATOM 810 C C . ARG A 1 98 ? -14.169 -13.780 1.763 1.00 87.12 98 ARG A C 1
ATOM 812 O O . ARG A 1 98 ? -13.954 -14.780 1.084 1.00 87.12 98 ARG A O 1
ATOM 819 N N . GLU A 1 99 ? -13.770 -12.565 1.402 1.00 83.94 99 GLU A N 1
ATOM 820 C CA . GLU A 1 99 ? -13.071 -12.281 0.145 1.00 83.94 99 GLU A CA 1
ATOM 821 C C . GLU A 1 99 ? -11.721 -12.993 0.063 1.00 83.94 99 GLU A C 1
ATOM 823 O O . GLU A 1 99 ? -11.414 -13.608 -0.960 1.00 83.94 99 GLU A O 1
ATOM 828 N N . PHE A 1 100 ? -10.952 -13.012 1.154 1.00 80.75 100 PHE A N 1
ATOM 829 C CA . PHE A 1 100 ? -9.709 -13.779 1.232 1.00 80.75 100 PHE A CA 1
ATOM 830 C C . PHE A 1 100 ? -9.944 -15.267 0.940 1.00 80.75 100 PHE A C 1
ATOM 832 O O . PHE A 1 100 ? -9.221 -15.887 0.161 1.00 80.75 100 PHE A O 1
ATOM 839 N N . ASN A 1 101 ? -10.996 -15.848 1.524 1.00 84.19 101 ASN A N 1
ATOM 840 C CA . ASN A 1 101 ? -11.321 -17.254 1.310 1.00 84.19 101 ASN A CA 1
ATOM 841 C C . ASN A 1 101 ? -11.864 -17.566 -0.092 1.00 84.19 101 ASN A C 1
ATOM 843 O O . ASN A 1 101 ? -11.743 -18.712 -0.529 1.00 84.19 101 ASN A O 1
ATOM 847 N N . LEU A 1 102 ? -12.462 -16.591 -0.778 1.00 85.38 102 LEU A N 1
ATOM 848 C CA . LEU A 1 102 ? -12.930 -16.743 -2.157 1.00 85.38 102 LEU A CA 1
ATOM 849 C C . LEU A 1 102 ? -11.771 -16.710 -3.165 1.00 85.38 102 LEU A C 1
ATOM 851 O O . LEU A 1 102 ? -11.863 -17.332 -4.218 1.00 85.38 102 LEU A O 1
ATOM 855 N N . ASN A 1 103 ? -10.659 -16.053 -2.829 1.00 77.19 103 ASN A N 1
ATOM 856 C CA . ASN A 1 103 ? -9.522 -15.832 -3.727 1.00 77.19 103 ASN A CA 1
ATOM 857 C C . ASN A 1 103 ? -8.324 -16.762 -3.424 1.00 77.19 103 ASN A C 1
ATOM 859 O O . ASN A 1 103 ? -7.187 -16.309 -3.277 1.00 77.19 103 ASN A O 1
ATOM 863 N N . LYS A 1 104 ? -8.571 -18.080 -3.344 1.00 72.25 104 LYS A N 1
ATOM 864 C CA . LYS A 1 104 ? -7.561 -19.129 -3.045 1.00 72.25 104 LYS A CA 1
ATOM 865 C C . LYS A 1 104 ? -6.802 -19.673 -4.266 1.00 72.25 104 LYS A C 1
ATOM 867 O O . LYS A 1 104 ? -6.054 -20.643 -4.144 1.00 72.25 104 LYS A O 1
ATOM 872 N N . GLU A 1 105 ? -7.016 -19.091 -5.441 1.00 78.94 105 GLU A N 1
ATOM 873 C CA . GLU A 1 105 ? -6.279 -19.417 -6.667 1.00 78.94 105 GLU A CA 1
ATOM 874 C C . GLU A 1 105 ? -4.759 -19.278 -6.446 1.00 78.94 105 GLU A C 1
ATOM 876 O O . GLU A 1 105 ? -4.308 -18.437 -5.667 1.00 78.94 105 GLU A O 1
ATOM 881 N N . LYS A 1 106 ? -3.943 -20.083 -7.148 1.00 64.12 106 LYS A N 1
ATOM 882 C CA . LYS A 1 106 ? -2.477 -20.161 -6.928 1.00 64.12 106 LYS A CA 1
ATOM 883 C C . LYS A 1 106 ? -1.731 -18.827 -7.088 1.00 64.12 106 LYS A C 1
ATOM 885 O O . LYS A 1 106 ? -0.598 -18.722 -6.627 1.00 64.12 106 LYS A O 1
ATOM 890 N N . ALA A 1 107 ? -2.336 -17.842 -7.746 1.00 64.69 107 ALA A N 1
ATOM 891 C CA . ALA A 1 107 ? -1.793 -16.502 -7.903 1.00 64.69 107 ALA A CA 1
ATOM 892 C C . ALA A 1 107 ? -2.894 -15.460 -7.661 1.00 64.69 107 ALA A C 1
ATOM 894 O O . ALA A 1 107 ? -3.481 -14.936 -8.605 1.00 64.69 107 ALA A O 1
ATOM 895 N N . SER A 1 108 ? -3.181 -15.165 -6.394 1.00 63.91 108 SER A N 1
ATOM 896 C CA . SER A 1 108 ? -4.024 -14.034 -6.011 1.00 63.91 108 SER A CA 1
ATOM 897 C C . SER A 1 108 ? -3.172 -12.885 -5.472 1.00 63.91 108 SER A C 1
ATOM 899 O O . SER A 1 108 ? -2.250 -13.070 -4.677 1.00 63.91 108 SER A O 1
ATOM 901 N N . ILE A 1 109 ? -3.468 -11.671 -5.936 1.00 56.88 109 ILE A N 1
ATOM 902 C CA . ILE A 1 109 ? -2.929 -10.440 -5.359 1.00 56.88 109 ILE A CA 1
ATOM 903 C C . ILE A 1 109 ? -3.940 -9.986 -4.313 1.00 56.88 109 ILE A C 1
ATOM 905 O O . ILE A 1 109 ? -4.994 -9.459 -4.657 1.00 56.88 109 ILE A O 1
ATOM 909 N N . THR A 1 110 ? -3.633 -10.216 -3.038 1.00 57.03 110 THR A N 1
ATOM 910 C CA . THR A 1 110 ? -4.428 -9.661 -1.940 1.00 57.03 110 THR A CA 1
ATOM 911 C C . THR A 1 110 ? -3.875 -8.293 -1.559 1.00 57.03 110 THR A C 1
ATOM 913 O O . THR A 1 110 ? -2.680 -8.137 -1.301 1.00 57.03 110 THR A O 1
ATOM 916 N N . TRP A 1 111 ? -4.738 -7.283 -1.525 1.00 54.84 111 TRP A N 1
ATOM 917 C CA . TRP A 1 111 ? -4.398 -5.974 -0.980 1.00 54.84 111 TRP A CA 1
ATOM 918 C C . TRP A 1 111 ? -4.686 -5.990 0.520 1.00 54.84 111 TRP A C 1
ATOM 920 O O . TRP A 1 111 ? -5.793 -5.713 0.968 1.00 54.84 111 TRP A O 1
ATOM 930 N N . LEU A 1 112 ? -3.678 -6.345 1.318 1.00 55.34 112 LEU A N 1
ATOM 931 C CA . LEU A 1 112 ? -3.699 -6.029 2.743 1.00 55.34 112 LEU A CA 1
ATOM 932 C C . LEU A 1 112 ? -3.417 -4.531 2.858 1.00 55.34 112 LEU A C 1
ATOM 934 O O . LEU A 1 112 ? -2.267 -4.097 2.793 1.00 55.34 112 LEU A O 1
ATOM 938 N N . GLY A 1 113 ? -4.481 -3.731 2.928 1.00 50.16 113 GLY A N 1
ATOM 939 C CA . GLY A 1 113 ? -4.364 -2.290 3.108 1.00 50.16 113 GLY A CA 1
ATOM 940 C C . GLY A 1 113 ? -3.479 -1.960 4.313 1.00 50.16 113 GLY A C 1
ATOM 941 O O . GLY A 1 113 ? -3.503 -2.655 5.330 1.00 50.16 113 GLY A O 1
ATOM 942 N N . HIS A 1 114 ? -2.727 -0.861 4.204 1.00 40.34 114 HIS A N 1
ATOM 943 C CA . HIS A 1 114 ? -1.760 -0.330 5.185 1.00 40.34 114 HIS A CA 1
ATOM 944 C C . HIS A 1 114 ? -2.345 -0.040 6.590 1.00 40.34 114 HIS A C 1
ATOM 946 O O . HIS A 1 114 ? -1.642 0.436 7.475 1.00 40.34 114 HIS A O 1
ATOM 952 N N . ALA A 1 115 ? -3.635 -0.305 6.781 1.00 50.91 115 ALA A N 1
ATOM 953 C CA . ALA A 1 115 ? -4.461 0.038 7.923 1.00 50.91 115 ALA A CA 1
ATOM 954 C C . ALA A 1 115 ? -5.434 -1.115 8.250 1.00 50.91 115 ALA A C 1
ATOM 956 O O . ALA A 1 115 ? -6.628 -0.907 8.439 1.00 50.91 115 ALA A O 1
ATOM 957 N N . SER A 1 116 ? -4.929 -2.352 8.259 1.00 46.94 116 SER A N 1
ATOM 958 C CA . SER A 1 116 ? -5.630 -3.464 8.911 1.00 46.94 116 SER A CA 1
ATOM 959 C C . SER A 1 116 ? -5.498 -3.234 10.423 1.00 46.94 116 SER A C 1
ATOM 961 O O . SER A 1 116 ? -4.421 -3.476 10.969 1.00 46.94 116 SER A O 1
ATOM 963 N N . PHE A 1 117 ? -6.515 -2.644 11.056 1.00 47.03 117 PHE A N 1
ATOM 964 C CA . PHE A 1 117 ? -6.546 -2.361 12.498 1.00 47.03 117 PHE A CA 1
ATOM 965 C C . PHE A 1 117 ? -7.184 -3.500 13.289 1.00 47.03 117 PHE A C 1
ATOM 967 O O . PHE A 1 117 ? -8.123 -4.129 12.753 1.00 47.03 117 PHE A O 1
#

pLDDT: mean 72.0, std 11.09, range [40.34, 90.94]

Secondary structure (DSSP, 8-state):
-HHHHHHHHHHHHHHHHHHHHHHT---------TTB-TTS-B-PPTTPPPP----S-HHHHHHHHHIIIIIHHHTT---SS-S---GGG---HHHHHHHHHH--SSS------TT--